Protein AF-A0A1S3DP26-F1 (afdb_monomer_lite)

pLDDT: mean 87.57, std 12.31, range [49.69, 97.06]

Foldseek 3Di:
DVVVVVVLVVVLVVLQVVLVVCVVVVNLVVSLVSLVVNLVVCCVPPNPPDVSNLVSLQSNLVSCVVVVVNVSSVVSNVD

Sequence (79 aa):
LLVLSTSVAEWSVLTLNLALYCFANSQVSTALKLLYRARYLATLICGENHPEIALLDSNISLILHAVGEYELSLRFLEK

Organism: Diaphorina citri (NCBI:txid121845)

Secondary structure (DSSP, 8-state):
-HHHHHHHHHHHHHHHHHHHHHHHTT-HHHHHHHHHHHHHHHHHHH-TT-HHHHHHHHHHHHHHHHTT-HHHHHHHH--

Structure (mmCIF, N/CA/C/O backbone):
data_AF-A0A1S3DP26-F1
#
_entry.id   AF-A0A1S3DP26-F1
#
loop_
_atom_site.group_PDB
_atom_site.id
_atom_site.type_symbol
_atom_site.label_atom_id
_atom_site.label_alt_id
_atom_site.label_comp_id
_atom_site.label_asym_id
_atom_site.label_entity_id
_atom_site.label_seq_id
_atom_site.pdbx_PDB_ins_code
_atom_site.Cartn_x
_atom_site.Cartn_y
_atom_site.Cartn_z
_atom_site.occupancy
_atom_site.B_iso_or_equiv
_atom_site.auth_seq_id
_atom_site.auth_comp_id
_atom_site.auth_asym_id
_atom_site.auth_atom_id
_atom_site.pdbx_PDB_model_num
ATOM 1 N N . LEU A 1 1 ? 19.050 -8.744 -17.875 1.00 51.81 1 LEU A N 1
ATOM 2 C CA . LEU A 1 1 ? 17.719 -8.092 -17.905 1.00 51.81 1 LEU A CA 1
ATOM 3 C C . LEU A 1 1 ? 16.611 -9.048 -17.451 1.00 51.81 1 LEU A C 1
ATOM 5 O O . LEU A 1 1 ? 15.998 -8.743 -16.444 1.00 51.81 1 LEU A O 1
ATOM 9 N N . LEU A 1 2 ? 16.437 -10.235 -18.051 1.00 49.69 2 LEU A N 1
ATOM 10 C CA . LEU A 1 2 ? 15.425 -11.223 -17.605 1.00 49.69 2 LEU A CA 1
ATOM 11 C C . LEU A 1 2 ? 15.621 -11.774 -16.175 1.00 49.69 2 LEU A C 1
ATOM 13 O O . LEU A 1 2 ? 14.649 -11.995 -15.468 1.00 49.69 2 LEU A O 1
ATOM 17 N N . VAL A 1 3 ? 16.867 -11.939 -15.715 1.00 50.22 3 VAL A N 1
ATOM 18 C CA . VAL A 1 3 ? 17.157 -12.412 -14.341 1.00 50.22 3 VAL A CA 1
ATOM 19 C C . VAL A 1 3 ? 16.737 -11.389 -13.275 1.00 50.22 3 VAL A C 1
ATOM 21 O O . VAL A 1 3 ? 16.319 -11.760 -12.183 1.00 50.22 3 VAL A O 1
ATOM 24 N N . LEU A 1 4 ? 16.808 -10.092 -13.601 1.00 54.53 4 LEU A N 1
ATOM 25 C CA . LEU A 1 4 ? 16.351 -9.038 -12.697 1.00 54.53 4 LEU A CA 1
ATOM 26 C C . LEU A 1 4 ? 14.820 -9.006 -12.646 1.00 54.53 4 LEU A C 1
ATOM 28 O O . LEU A 1 4 ? 14.274 -8.954 -11.553 1.00 54.53 4 LEU A O 1
ATOM 32 N N . SER A 1 5 ? 14.121 -9.145 -13.779 1.00 54.19 5 SER A N 1
ATOM 33 C CA . SER A 1 5 ? 12.650 -9.157 -13.782 1.00 54.19 5 SER A CA 1
ATOM 34 C C . SER A 1 5 ? 12.051 -10.351 -13.031 1.00 54.19 5 SER A C 1
ATOM 36 O O . SER A 1 5 ? 11.052 -10.182 -12.340 1.00 54.19 5 SER A O 1
ATOM 38 N N . THR A 1 6 ? 12.662 -11.541 -13.105 1.00 58.38 6 THR A N 1
ATOM 39 C CA . THR A 1 6 ? 12.196 -12.707 -12.328 1.00 58.38 6 THR A CA 1
ATOM 40 C C . THR A 1 6 ? 12.456 -12.532 -10.834 1.00 58.38 6 THR A C 1
ATOM 42 O O . THR A 1 6 ? 11.581 -12.830 -10.029 1.00 58.38 6 THR A O 1
ATOM 45 N N . SER A 1 7 ? 13.613 -11.972 -10.461 1.00 64.81 7 SER A N 1
ATOM 46 C CA . SER A 1 7 ? 13.926 -11.691 -9.054 1.00 64.81 7 SER A CA 1
ATOM 47 C C . SER A 1 7 ? 13.017 -10.621 -8.444 1.00 64.81 7 SER A C 1
ATOM 49 O O . SER A 1 7 ? 12.658 -10.708 -7.275 1.00 64.81 7 SER A O 1
ATOM 51 N N . VAL A 1 8 ? 12.616 -9.626 -9.239 1.00 65.75 8 VAL A N 1
ATOM 52 C CA . VAL A 1 8 ? 11.740 -8.534 -8.799 1.00 65.75 8 VAL A CA 1
ATOM 53 C C . VAL A 1 8 ? 10.313 -9.046 -8.584 1.00 65.75 8 VAL A C 1
ATOM 55 O O . VAL A 1 8 ? 9.751 -8.794 -7.522 1.00 65.75 8 VAL A O 1
ATOM 58 N N . ALA A 1 9 ? 9.790 -9.871 -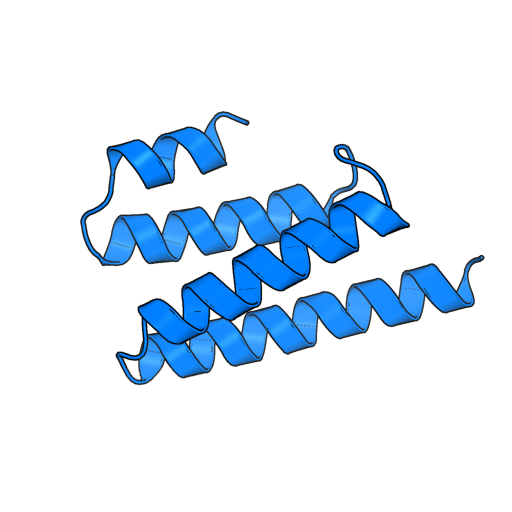9.499 1.00 65.31 9 ALA A N 1
ATOM 59 C CA . ALA A 1 9 ? 8.474 -10.495 -9.346 1.00 65.31 9 ALA A CA 1
ATOM 60 C C . ALA A 1 9 ? 8.388 -11.435 -8.126 1.00 65.31 9 ALA A C 1
ATOM 62 O O . ALA A 1 9 ? 7.398 -11.433 -7.398 1.00 65.31 9 ALA A O 1
ATOM 63 N N . GLU A 1 10 ? 9.428 -12.229 -7.857 1.00 72.56 10 GLU A N 1
ATOM 64 C CA . GLU A 1 10 ? 9.481 -13.050 -6.637 1.00 72.56 10 GLU A CA 1
ATOM 65 C C . GLU A 1 10 ? 9.559 -12.183 -5.372 1.00 72.56 10 GLU A C 1
ATOM 67 O O . GLU A 1 10 ? 8.926 -12.474 -4.352 1.00 72.56 10 GLU A O 1
ATOM 72 N N . TRP A 1 11 ? 10.305 -11.081 -5.443 1.00 77.06 11 TRP A N 1
ATOM 73 C CA . TRP A 1 11 ? 10.483 -10.155 -4.334 1.00 77.06 11 TRP A CA 1
ATOM 74 C C . TRP A 1 11 ? 9.204 -9.381 -3.979 1.00 77.06 11 TRP A C 1
ATOM 76 O O . TRP A 1 11 ? 8.911 -9.199 -2.790 1.00 77.06 11 TRP A O 1
ATOM 86 N N . SER A 1 12 ? 8.408 -8.952 -4.963 1.00 74.81 12 SER A N 1
ATOM 87 C CA . SER A 1 12 ? 7.123 -8.291 -4.698 1.00 74.81 12 SER A CA 1
ATOM 88 C C . SER A 1 12 ? 6.103 -9.231 -4.081 1.00 74.81 12 SER A C 1
ATOM 90 O O . SER A 1 12 ? 5.441 -8.838 -3.122 1.00 74.81 12 SER A O 1
ATOM 92 N N . VAL A 1 13 ? 6.029 -10.483 -4.542 1.00 79.00 13 VAL A N 1
ATOM 93 C CA . VAL A 1 13 ? 5.153 -11.502 -3.944 1.00 79.00 13 VAL A CA 1
ATOM 94 C C . VAL A 1 13 ? 5.557 -11.780 -2.495 1.00 79.00 13 VAL A C 1
ATOM 96 O O . VAL A 1 13 ? 4.699 -11.830 -1.613 1.00 79.00 13 VAL A O 1
ATOM 99 N N . LEU A 1 14 ? 6.858 -11.897 -2.207 1.00 85.25 14 LEU A N 1
ATOM 100 C CA . LEU A 1 14 ? 7.342 -12.078 -0.836 1.00 85.25 14 LEU A CA 1
ATOM 101 C C . LEU A 1 14 ? 6.993 -10.877 0.056 1.00 85.25 14 LEU A C 1
ATOM 103 O O . LEU A 1 14 ? 6.504 -11.054 1.174 1.00 85.25 14 LEU A O 1
ATOM 107 N N . THR A 1 15 ? 7.223 -9.657 -0.437 1.00 87.69 15 THR A N 1
ATOM 108 C CA . THR A 1 15 ? 6.947 -8.430 0.324 1.00 87.69 15 THR A CA 1
ATOM 109 C C . THR A 1 15 ? 5.451 -8.242 0.557 1.00 87.69 15 THR A C 1
ATOM 111 O O . THR A 1 15 ? 5.049 -7.827 1.644 1.00 87.69 15 THR A O 1
ATOM 114 N N . LEU A 1 16 ? 4.625 -8.614 -0.423 1.00 89.12 16 LEU A N 1
ATOM 115 C CA . LEU A 1 16 ? 3.175 -8.629 -0.303 1.00 89.12 16 LEU A CA 1
ATOM 116 C C . LEU A 1 16 ? 2.716 -9.602 0.788 1.00 89.12 16 LEU A C 1
ATOM 118 O O . LEU A 1 16 ? 1.978 -9.210 1.692 1.00 89.12 16 LEU A O 1
ATOM 122 N N . ASN A 1 17 ? 3.196 -10.846 0.750 1.00 90.94 17 ASN A N 1
ATOM 123 C CA . ASN A 1 17 ? 2.847 -11.854 1.751 1.00 90.94 17 ASN A CA 1
ATOM 124 C C . ASN A 1 17 ? 3.262 -11.418 3.163 1.00 90.94 17 ASN A C 1
ATOM 126 O O . ASN A 1 17 ? 2.488 -11.560 4.110 1.00 90.94 17 ASN A O 1
ATOM 130 N N . LEU A 1 18 ? 4.453 -10.829 3.308 1.00 93.19 18 LEU A N 1
ATOM 131 C CA . LEU A 1 18 ? 4.919 -10.299 4.587 1.00 93.19 18 LEU A CA 1
ATOM 132 C C . LEU A 1 18 ? 4.061 -9.119 5.069 1.00 93.19 18 LEU A C 1
ATOM 134 O O . LEU A 1 18 ? 3.720 -9.057 6.249 1.00 93.19 18 LEU A O 1
ATOM 138 N N .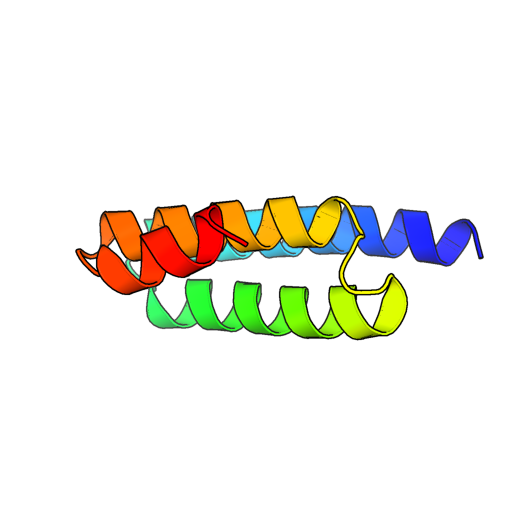 ALA A 1 19 ? 3.679 -8.201 4.177 1.00 93.75 19 ALA A N 1
ATOM 139 C CA . ALA A 1 19 ? 2.820 -7.074 4.524 1.00 93.75 19 ALA A CA 1
ATOM 140 C C . ALA A 1 19 ? 1.426 -7.535 4.978 1.00 93.75 19 ALA A C 1
ATOM 142 O O . ALA A 1 19 ? 0.938 -7.065 6.005 1.00 93.75 19 ALA A O 1
ATOM 143 N N . LEU A 1 20 ? 0.815 -8.494 4.275 1.00 91.12 20 LEU A N 1
ATOM 144 C CA . LEU A 1 20 ? -0.470 -9.083 4.667 1.00 91.12 20 LEU A CA 1
ATOM 145 C C . LEU A 1 20 ? -0.369 -9.829 6.001 1.00 91.12 20 LEU A C 1
ATOM 147 O O . LEU A 1 20 ? -1.263 -9.718 6.836 1.00 91.12 20 LEU A O 1
ATOM 151 N N . TYR A 1 21 ? 0.743 -10.524 6.249 1.00 94.69 21 TYR A N 1
ATOM 152 C CA . TYR A 1 21 ? 1.008 -11.151 7.542 1.00 94.69 21 TYR A CA 1
ATOM 153 C C . TYR A 1 21 ? 1.140 -10.117 8.672 1.00 94.69 21 TYR A C 1
ATOM 155 O O . TYR A 1 21 ? 0.562 -10.289 9.747 1.00 94.69 21 TYR A O 1
ATOM 163 N N . CYS A 1 22 ? 1.856 -9.011 8.447 1.00 93.81 22 CYS A N 1
ATOM 164 C CA . CYS A 1 22 ? 1.915 -7.896 9.397 1.00 93.81 22 CYS A CA 1
ATOM 165 C C . CYS A 1 22 ? 0.523 -7.304 9.649 1.00 93.81 22 CYS A C 1
ATOM 167 O O . CYS A 1 22 ? 0.169 -7.045 10.799 1.00 93.81 22 CYS A O 1
ATOM 169 N N . PHE A 1 23 ? -0.276 -7.129 8.597 1.00 94.06 23 PHE A N 1
ATOM 170 C CA . PHE A 1 23 ? -1.639 -6.616 8.695 1.00 94.06 23 PHE A CA 1
ATOM 171 C C . PHE A 1 23 ? -2.550 -7.546 9.509 1.00 94.06 23 PHE A C 1
ATOM 173 O O . PHE A 1 23 ? -3.236 -7.079 10.414 1.00 94.06 23 PHE A O 1
ATOM 180 N N . ALA A 1 24 ? -2.481 -8.860 9.273 1.00 94.56 24 ALA A N 1
ATOM 181 C CA . ALA A 1 24 ? -3.210 -9.863 10.052 1.00 94.56 24 ALA A CA 1
ATOM 182 C C . ALA A 1 24 ? -2.830 -9.852 11.545 1.00 94.56 24 ALA A C 1
ATOM 184 O O . ALA A 1 24 ? -3.649 -10.181 12.397 1.00 94.56 24 ALA A O 1
ATOM 185 N N . ASN A 1 25 ? -1.607 -9.423 11.871 1.00 95.94 25 ASN A N 1
ATOM 186 C CA . ASN A 1 25 ? -1.134 -9.217 13.242 1.00 95.94 25 ASN A CA 1
ATOM 187 C C . ASN A 1 25 ? -1.409 -7.798 13.783 1.00 95.94 25 ASN A C 1
ATOM 189 O O . ASN A 1 25 ? -0.751 -7.360 14.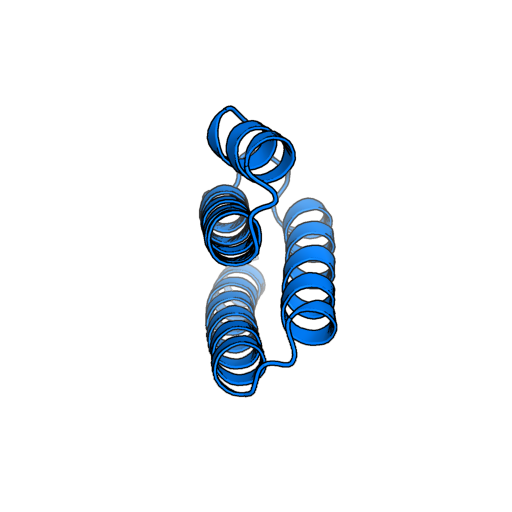728 1.00 95.94 25 ASN A O 1
ATOM 193 N N . SER A 1 26 ? -2.334 -7.049 13.175 1.00 94.50 26 SER A N 1
ATOM 194 C CA . SER A 1 26 ? -2.687 -5.665 13.534 1.00 94.50 26 SER A CA 1
ATOM 195 C C . SER A 1 26 ? -1.537 -4.653 13.413 1.00 94.50 26 SER A C 1
ATOM 197 O O . SER A 1 26 ? -1.637 -3.524 13.893 1.00 94.50 26 SER A O 1
ATOM 199 N N . GLN A 1 27 ? -0.442 -5.004 12.732 1.00 96.31 27 GLN A N 1
ATOM 200 C CA . GLN A 1 27 ? 0.705 -4.121 12.494 1.00 96.31 27 GLN A CA 1
ATOM 201 C C . GLN A 1 27 ? 0.533 -3.335 11.187 1.00 96.31 27 GLN A C 1
ATOM 203 O O . GLN A 1 27 ? 1.369 -3.401 10.281 1.00 96.31 27 GLN A O 1
ATOM 208 N N . VAL A 1 28 ? -0.555 -2.568 11.091 1.00 95.25 28 VAL A N 1
ATOM 209 C CA . VAL A 1 28 ? -0.944 -1.807 9.887 1.00 95.25 28 VAL A CA 1
ATOM 210 C C . VAL A 1 28 ? 0.184 -0.891 9.405 1.00 95.25 28 VAL A C 1
ATOM 212 O O . VAL A 1 28 ? 0.556 -0.911 8.233 1.00 95.25 28 VAL A O 1
ATOM 215 N N . SER A 1 29 ? 0.791 -0.126 10.316 1.00 95.25 29 SER A N 1
ATOM 216 C CA . SER A 1 29 ? 1.872 0.808 9.982 1.00 95.25 29 SER A CA 1
ATOM 217 C C . SER A 1 29 ? 3.093 0.107 9.382 1.00 95.25 29 SER A C 1
ATOM 219 O O . SER A 1 29 ? 3.762 0.665 8.513 1.00 95.25 29 SER A O 1
ATOM 221 N N . THR A 1 30 ? 3.397 -1.112 9.833 1.00 94.56 30 THR A N 1
ATOM 222 C CA . THR A 1 30 ? 4.498 -1.920 9.291 1.00 94.56 30 THR A CA 1
ATOM 223 C C . THR A 1 30 ? 4.144 -2.448 7.906 1.00 94.56 30 THR A C 1
ATOM 225 O O . THR A 1 30 ? 4.955 -2.327 6.989 1.00 94.56 30 THR A O 1
ATOM 228 N N . ALA A 1 31 ? 2.921 -2.959 7.734 1.00 95.56 31 ALA A N 1
ATOM 229 C CA . ALA A 1 31 ? 2.426 -3.447 6.451 1.00 95.56 31 ALA A CA 1
ATOM 230 C C . ALA A 1 31 ? 2.487 -2.357 5.367 1.00 95.56 31 ALA A C 1
ATOM 232 O O . ALA A 1 31 ? 3.079 -2.564 4.307 1.00 95.56 31 ALA A O 1
ATOM 233 N N . LEU A 1 32 ? 1.979 -1.158 5.670 1.00 95.75 32 LEU A N 1
ATOM 234 C CA . LEU A 1 32 ? 2.022 -0.022 4.747 1.00 95.75 32 LEU A CA 1
ATOM 235 C C . LEU A 1 32 ? 3.459 0.421 4.438 1.00 95.75 32 LEU A C 1
ATOM 237 O O . LEU A 1 32 ? 3.783 0.662 3.278 1.00 95.75 32 LEU A O 1
ATOM 241 N N . LYS A 1 33 ? 4.359 0.480 5.432 1.00 95.62 33 LYS A N 1
ATOM 242 C CA . LYS A 1 33 ? 5.779 0.819 5.199 1.00 95.62 33 LYS A CA 1
ATOM 243 C C . LYS A 1 33 ? 6.461 -0.152 4.235 1.00 95.62 33 LYS A C 1
ATOM 245 O O . LYS A 1 33 ? 7.239 0.290 3.390 1.00 95.62 33 LYS A O 1
ATOM 250 N N . LEU A 1 34 ? 6.185 -1.451 4.364 1.00 94.69 34 LEU A N 1
ATOM 251 C CA . LEU A 1 34 ? 6.730 -2.472 3.469 1.00 94.69 34 LEU A CA 1
ATOM 252 C C . LEU A 1 34 ? 6.221 -2.276 2.038 1.00 94.69 34 LEU A C 1
ATOM 254 O O . LEU A 1 34 ? 7.032 -2.206 1.114 1.00 94.69 34 LEU A O 1
ATOM 258 N N . LEU A 1 35 ? 4.907 -2.102 1.862 1.00 94.56 35 LEU A N 1
ATOM 259 C CA . LEU A 1 35 ? 4.303 -1.905 0.542 1.00 94.56 35 LEU A CA 1
ATOM 260 C C . LEU A 1 35 ? 4.759 -0.603 -0.126 1.00 94.56 35 LEU A C 1
ATOM 262 O O . LEU A 1 35 ? 5.128 -0.624 -1.298 1.00 94.56 35 LEU A O 1
ATOM 266 N N . TYR A 1 36 ? 4.831 0.515 0.604 1.00 95.19 36 TYR A N 1
ATOM 267 C CA . TYR A 1 36 ? 5.331 1.779 0.051 1.00 95.19 36 TYR A CA 1
ATOM 268 C C . TYR A 1 36 ? 6.791 1.685 -0.394 1.00 95.19 36 TYR A C 1
ATOM 270 O O . TYR A 1 36 ? 7.159 2.211 -1.447 1.00 95.19 36 TYR A O 1
ATOM 278 N N . ARG A 1 37 ? 7.629 0.991 0.384 1.00 92.81 37 ARG A N 1
ATOM 279 C CA . ARG A 1 37 ? 9.032 0.771 0.019 1.00 92.81 37 ARG A CA 1
ATOM 280 C C . ARG A 1 37 ? 9.154 -0.129 -1.211 1.00 92.81 37 ARG A C 1
ATOM 282 O O . ARG A 1 37 ? 9.978 0.157 -2.077 1.00 92.81 37 ARG A O 1
ATOM 289 N N . ALA A 1 38 ? 8.328 -1.171 -1.308 1.00 91.25 38 ALA A N 1
ATOM 290 C CA . ALA A 1 38 ? 8.270 -2.026 -2.489 1.00 91.25 38 ALA A CA 1
ATOM 291 C C .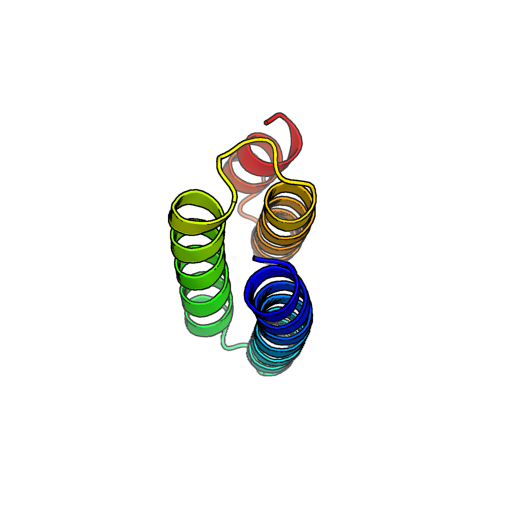 ALA A 1 38 ? 7.830 -1.264 -3.732 1.00 91.25 38 ALA A C 1
ATOM 293 O O . ALA A 1 38 ? 8.489 -1.361 -4.763 1.00 91.25 38 ALA A O 1
ATOM 294 N N . ARG A 1 39 ? 6.794 -0.432 -3.607 1.00 91.88 39 ARG A N 1
ATOM 295 C CA . ARG A 1 39 ? 6.298 0.416 -4.692 1.00 91.88 39 ARG A CA 1
ATOM 296 C C . ARG A 1 39 ? 7.393 1.335 -5.217 1.00 91.88 39 ARG A C 1
ATOM 298 O O . ARG A 1 39 ? 7.619 1.377 -6.417 1.00 91.88 39 ARG A O 1
ATOM 305 N N . TYR A 1 40 ? 8.119 2.009 -4.325 1.00 92.00 40 TYR A N 1
ATOM 306 C CA . TYR A 1 40 ? 9.228 2.889 -4.701 1.00 92.00 40 TYR A CA 1
ATOM 307 C C . TYR A 1 40 ? 10.328 2.159 -5.488 1.00 92.00 40 TYR A C 1
ATOM 309 O O . TYR A 1 40 ? 10.778 2.647 -6.525 1.00 92.00 40 TYR A O 1
ATOM 317 N N . LEU A 1 41 ? 10.742 0.975 -5.026 1.00 88.50 41 LEU A N 1
ATOM 318 C CA . LEU A 1 41 ? 11.759 0.175 -5.714 1.00 88.50 41 LEU A CA 1
ATOM 319 C C . LEU A 1 41 ? 11.254 -0.359 -7.061 1.00 88.50 41 LEU A C 1
ATOM 321 O O . LEU A 1 41 ? 11.982 -0.282 -8.048 1.00 88.50 41 LEU A O 1
ATOM 325 N N . ALA A 1 42 ? 10.006 -0.829 -7.125 1.00 87.94 42 ALA A N 1
ATOM 326 C CA . ALA A 1 42 ? 9.383 -1.276 -8.368 1.00 87.94 42 ALA A CA 1
ATOM 327 C C . ALA A 1 42 ? 9.301 -0.135 -9.395 1.00 87.94 42 ALA A C 1
ATOM 329 O O . ALA A 1 42 ? 9.640 -0.333 -10.559 1.00 87.94 42 ALA A O 1
ATOM 330 N N . THR A 1 43 ? 8.955 1.084 -8.967 1.00 90.81 43 THR A N 1
ATOM 331 C CA . THR A 1 43 ? 8.976 2.271 -9.835 1.00 90.81 43 THR A CA 1
ATOM 332 C C . THR A 1 43 ? 10.378 2.592 -10.348 1.00 90.81 43 THR A C 1
ATOM 334 O O . THR A 1 43 ? 10.529 2.895 -11.528 1.00 90.81 43 THR A O 1
ATOM 337 N N . LEU A 1 44 ? 11.409 2.496 -9.503 1.00 88.69 44 LEU A N 1
ATOM 338 C CA . LEU A 1 44 ? 12.795 2.750 -9.914 1.00 88.69 44 LEU A CA 1
ATOM 339 C C . LEU A 1 44 ? 13.320 1.732 -10.934 1.00 88.69 44 LEU A C 1
ATOM 341 O O . LEU A 1 44 ? 14.103 2.100 -11.806 1.00 88.69 44 LEU A O 1
ATOM 345 N N . ILE A 1 45 ? 12.933 0.462 -10.804 1.00 86.31 45 ILE A N 1
ATOM 346 C CA . ILE A 1 45 ? 13.473 -0.628 -11.628 1.00 86.31 45 ILE A CA 1
ATOM 347 C C . ILE A 1 45 ? 12.659 -0.812 -12.912 1.00 86.31 45 ILE A C 1
ATOM 349 O O . ILE A 1 45 ? 13.235 -0.956 -13.990 1.00 86.31 45 ILE A O 1
ATOM 353 N N . CYS A 1 46 ? 11.330 -0.822 -12.797 1.00 85.00 46 CYS A N 1
ATOM 354 C CA . CYS A 1 46 ? 10.418 -1.214 -13.870 1.00 85.00 46 CYS A CA 1
ATOM 355 C C . CYS A 1 46 ? 9.669 -0.028 -14.507 1.00 85.00 46 CYS A C 1
ATOM 357 O O . CYS A 1 46 ? 9.119 -0.174 -15.598 1.00 85.00 46 CYS A O 1
ATOM 359 N N . GLY A 1 47 ? 9.658 1.142 -13.856 1.00 87.06 47 GLY A N 1
ATOM 360 C CA . GLY A 1 47 ? 8.875 2.314 -14.266 1.00 87.06 47 GLY A CA 1
ATOM 361 C C . GLY A 1 47 ? 7.413 2.264 -13.806 1.00 87.06 47 GLY A C 1
ATOM 362 O O . GLY A 1 47 ? 6.908 1.206 -13.446 1.00 87.06 47 GLY A O 1
ATOM 363 N N . GLU A 1 48 ? 6.722 3.413 -13.818 1.00 88.44 48 GLU A N 1
ATOM 364 C CA . GLU A 1 48 ? 5.366 3.580 -13.248 1.00 88.44 48 GLU A CA 1
ATOM 365 C C . GLU A 1 48 ? 4.270 2.720 -13.899 1.00 88.44 48 GLU A C 1
ATOM 367 O O . GLU A 1 48 ? 3.313 2.351 -13.228 1.00 88.44 48 GLU A O 1
ATOM 372 N N . ASN A 1 49 ? 4.432 2.340 -15.168 1.00 87.56 49 ASN A N 1
ATOM 373 C CA . ASN A 1 49 ? 3.421 1.587 -15.923 1.00 87.56 49 ASN A CA 1
ATOM 374 C C . ASN A 1 49 ? 3.579 0.059 -15.810 1.00 87.56 49 ASN A C 1
ATOM 376 O O . ASN A 1 49 ? 2.975 -0.689 -16.581 1.00 87.56 49 ASN A O 1
ATOM 380 N N . HIS A 1 50 ? 4.424 -0.427 -14.899 1.00 84.50 50 HIS A N 1
ATOM 381 C CA . HIS A 1 50 ? 4.633 -1.859 -14.715 1.00 84.50 50 HIS A CA 1
ATOM 382 C C . HIS A 1 50 ? 3.452 -2.493 -13.950 1.00 84.50 50 HIS A C 1
ATOM 384 O O . HIS A 1 50 ? 3.028 -1.937 -12.934 1.00 84.50 50 HIS A O 1
ATOM 390 N N . PRO A 1 51 ? 2.944 -3.680 -14.351 1.00 87.06 51 PRO A N 1
ATOM 391 C CA . PRO A 1 51 ? 1.783 -4.323 -13.711 1.00 87.06 51 PRO A CA 1
ATOM 392 C C . PRO A 1 51 ? 1.958 -4.578 -12.205 1.00 87.06 51 PRO A C 1
ATOM 394 O O . PRO A 1 51 ? 0.994 -4.640 -11.448 1.00 87.06 51 PRO A O 1
ATOM 397 N N . GLU A 1 52 ? 3.198 -4.696 -11.750 1.00 86.75 52 GLU A N 1
ATOM 398 C CA . GLU A 1 52 ? 3.537 -4.876 -10.339 1.00 86.75 52 GLU A CA 1
ATOM 399 C C . GLU A 1 52 ? 3.212 -3.652 -9.477 1.00 86.75 52 GLU A C 1
ATOM 401 O O . GLU A 1 52 ? 2.872 -3.798 -8.306 1.00 86.75 52 GLU A O 1
ATOM 406 N N . ILE A 1 53 ? 3.258 -2.447 -10.050 1.00 90.44 53 ILE A N 1
ATOM 407 C CA . ILE A 1 53 ? 2.862 -1.228 -9.339 1.00 90.44 53 ILE A CA 1
ATOM 408 C C . ILE A 1 53 ? 1.357 -1.234 -9.104 1.00 90.44 53 ILE A C 1
ATOM 410 O O . ILE A 1 53 ? 0.938 -0.963 -7.985 1.00 90.44 53 ILE A O 1
ATOM 414 N N . ALA A 1 54 ? 0.561 -1.649 -10.094 1.00 91.06 54 ALA A N 1
ATOM 415 C CA . ALA A 1 54 ? -0.882 -1.815 -9.926 1.00 91.06 54 ALA A CA 1
ATOM 416 C C . ALA A 1 54 ? -1.218 -2.860 -8.845 1.00 91.06 54 ALA A C 1
ATOM 418 O O . ALA A 1 54 ? -2.136 -2.664 -8.046 1.00 91.06 54 ALA A O 1
ATOM 419 N N . LEU A 1 55 ? -0.443 -3.950 -8.769 1.00 91.06 55 LEU A N 1
ATOM 420 C CA . LEU A 1 55 ? -0.592 -4.949 -7.708 1.00 91.06 55 LEU A CA 1
ATOM 421 C C . LEU A 1 55 ? -0.283 -4.356 -6.324 1.00 91.06 55 LEU A C 1
ATOM 423 O O . LEU A 1 55 ? -1.033 -4.581 -5.374 1.00 91.06 55 LEU A O 1
ATOM 427 N N . LEU A 1 56 ? 0.804 -3.596 -6.192 1.00 92.75 56 LEU A N 1
ATOM 428 C CA . LEU A 1 56 ? 1.173 -2.947 -4.931 1.00 92.75 56 LEU A CA 1
ATOM 429 C C . LEU A 1 56 ? 0.143 -1.883 -4.522 1.00 92.75 56 LEU A C 1
ATOM 431 O O . LEU A 1 56 ? -0.261 -1.857 -3.360 1.00 92.75 56 LEU A O 1
ATOM 435 N N . ASP A 1 57 ? -0.342 -1.082 -5.470 1.00 94.81 57 ASP A N 1
ATOM 436 C CA . ASP A 1 57 ? -1.332 -0.021 -5.248 1.00 94.81 57 ASP A CA 1
ATOM 437 C C . ASP A 1 57 ? -2.690 -0.590 -4.828 1.00 94.81 57 ASP A C 1
ATOM 439 O O . ASP A 1 57 ? -3.288 -0.112 -3.861 1.00 94.81 57 ASP A O 1
ATOM 443 N N . SER A 1 58 ? -3.106 -1.704 -5.435 1.00 94.50 58 SER A N 1
ATOM 444 C CA . SER A 1 58 ? -4.303 -2.442 -5.015 1.00 94.50 58 SER A CA 1
ATOM 445 C C . SER A 1 58 ? -4.199 -2.924 -3.564 1.00 94.50 58 SER A C 1
ATOM 447 O O . SER A 1 58 ? -5.143 -2.788 -2.788 1.00 94.50 58 SER A O 1
ATOM 449 N N . ASN A 1 59 ? -3.041 -3.448 -3.153 1.00 94.69 59 ASN A N 1
ATOM 450 C CA . ASN A 1 59 ? -2.847 -3.939 -1.786 1.00 94.69 59 ASN A CA 1
ATOM 451 C C . ASN A 1 59 ? -2.741 -2.812 -0.753 1.00 94.69 59 ASN A C 1
ATOM 453 O O . ASN A 1 59 ? -3.286 -2.936 0.345 1.00 94.69 59 ASN A O 1
ATOM 457 N N . ILE A 1 60 ? -2.091 -1.697 -1.103 1.00 96.00 60 ILE A N 1
ATOM 458 C CA . ILE A 1 60 ? -2.084 -0.486 -0.271 1.00 96.00 60 ILE A CA 1
ATOM 459 C C . ILE A 1 60 ? -3.521 -0.002 -0.070 1.00 96.00 60 ILE A C 1
ATOM 461 O O . ILE A 1 60 ? -3.929 0.248 1.065 1.00 96.00 60 ILE A O 1
ATOM 465 N N . SER A 1 61 ? -4.302 0.062 -1.150 1.00 96.62 61 SER A N 1
ATOM 466 C CA . SER A 1 61 ? -5.701 0.466 -1.093 1.00 96.62 61 SER A CA 1
ATOM 467 C C . SER A 1 61 ? -6.541 -0.445 -0.200 1.00 96.62 61 SER A C 1
ATOM 469 O O . SER A 1 61 ? -7.273 0.060 0.646 1.00 96.62 61 SER A O 1
ATOM 471 N N . LEU A 1 62 ? -6.400 -1.769 -0.319 1.00 95.81 62 LEU A N 1
ATOM 472 C CA . LEU A 1 62 ? -7.137 -2.725 0.514 1.00 95.81 62 LEU A CA 1
ATOM 473 C C . LEU A 1 62 ? -6.842 -2.544 2.007 1.00 95.81 62 LEU A C 1
ATOM 475 O O . LEU A 1 62 ? -7.765 -2.565 2.821 1.00 95.81 62 LEU A O 1
ATOM 479 N N . ILE A 1 63 ? -5.575 -2.328 2.372 1.00 95.75 63 ILE A N 1
ATOM 480 C CA . ILE A 1 63 ? -5.199 -2.081 3.769 1.00 95.75 63 ILE A CA 1
ATOM 481 C C . ILE A 1 63 ? -5.777 -0.751 4.257 1.00 95.75 63 ILE A C 1
ATOM 483 O O . ILE A 1 63 ? -6.335 -0.708 5.351 1.00 95.75 63 ILE A O 1
ATOM 487 N N . LEU A 1 64 ? -5.683 0.316 3.455 1.00 97.06 64 LEU A N 1
ATOM 488 C CA . LEU A 1 64 ? -6.252 1.628 3.785 1.00 97.06 64 LEU A CA 1
ATOM 489 C C . LEU A 1 64 ? -7.775 1.558 3.955 1.00 97.06 64 LEU A C 1
ATOM 491 O O . LEU A 1 64 ? -8.309 2.074 4.934 1.00 97.06 64 LEU A O 1
ATOM 495 N N . HIS A 1 65 ? -8.463 0.850 3.059 1.00 96.56 65 HIS A N 1
ATOM 496 C CA . HIS A 1 65 ? -9.899 0.609 3.150 1.00 96.56 65 HIS A CA 1
ATOM 497 C C . HIS A 1 65 ? -10.258 -0.114 4.451 1.00 96.56 65 HIS A C 1
ATOM 499 O O . HIS A 1 65 ? -11.175 0.295 5.159 1.00 96.56 65 HIS A O 1
ATOM 505 N N . ALA A 1 66 ? -9.500 -1.154 4.804 1.00 95.44 66 ALA A N 1
ATOM 506 C CA . ALA A 1 66 ? -9.748 -1.943 6.004 1.00 95.44 66 ALA A CA 1
ATOM 507 C C . ALA A 1 66 ? -9.536 -1.161 7.315 1.00 95.44 66 ALA A C 1
ATOM 509 O O . ALA A 1 66 ? -10.094 -1.546 8.341 1.00 95.44 66 ALA A O 1
ATOM 510 N N . VAL A 1 67 ? -8.767 -0.066 7.295 1.00 96.44 67 VAL A N 1
ATOM 511 C CA . VAL A 1 67 ? -8.572 0.817 8.461 1.00 96.44 67 VAL A CA 1
ATOM 512 C C . VAL A 1 67 ? -9.418 2.091 8.429 1.00 96.44 67 VAL A C 1
ATOM 514 O O . VAL A 1 67 ? -9.283 2.929 9.315 1.00 96.44 67 VAL A O 1
ATOM 517 N N . GLY A 1 68 ? -10.318 2.226 7.450 1.00 96.31 68 GLY A N 1
ATOM 518 C CA . GLY A 1 68 ? -11.243 3.357 7.340 1.00 96.31 68 GLY A CA 1
ATOM 519 C C . GLY A 1 68 ? -10.700 4.576 6.589 1.00 96.31 68 GLY A C 1
ATOM 520 O O . GLY A 1 68 ? -11.385 5.593 6.503 1.00 96.31 68 GLY A O 1
ATOM 521 N N . GLU A 1 69 ? -9.508 4.482 5.998 1.00 96.81 69 GLU A N 1
ATOM 522 C CA . GLU A 1 69 ? -8.870 5.549 5.215 1.00 96.81 69 GLU A CA 1
ATOM 523 C C . GLU A 1 69 ? -9.360 5.532 3.755 1.00 96.81 69 GLU A C 1
ATOM 525 O O . GLU A 1 69 ? -8.598 5.336 2.803 1.00 96.81 69 GLU A O 1
ATOM 530 N N . TYR A 1 70 ? -10.671 5.698 3.568 1.00 95.44 70 TYR A N 1
ATOM 531 C CA . TYR A 1 70 ? -11.344 5.473 2.283 1.00 95.44 70 TYR A CA 1
ATOM 532 C C . TYR A 1 70 ? -10.910 6.434 1.172 1.00 95.44 70 TYR A C 1
ATOM 534 O O . TYR A 1 70 ? -10.747 6.014 0.029 1.00 95.44 70 TYR A O 1
ATOM 542 N N . GLU A 1 71 ? -10.692 7.713 1.489 1.00 96.00 71 GLU A N 1
ATOM 543 C CA . GLU A 1 71 ? -10.282 8.703 0.485 1.00 96.00 71 GLU A CA 1
ATOM 544 C C . GLU A 1 71 ? -8.882 8.389 -0.058 1.00 96.00 71 GLU A C 1
ATOM 546 O O . GLU A 1 71 ? -8.648 8.429 -1.265 1.00 96.00 71 GLU A O 1
ATOM 551 N N . LEU A 1 72 ? -7.952 8.010 0.823 1.00 94.69 72 LEU A N 1
ATOM 552 C CA . LEU A 1 72 ? -6.615 7.587 0.414 1.00 94.69 72 LEU A CA 1
ATOM 553 C C . LEU A 1 72 ? -6.661 6.262 -0.354 1.00 94.69 72 LEU A C 1
ATOM 555 O O . LEU A 1 72 ? -5.975 6.128 -1.362 1.00 94.69 72 LEU A O 1
ATOM 559 N N . SER A 1 73 ? -7.489 5.311 0.083 1.00 96.50 73 SER A N 1
ATOM 560 C CA . SER A 1 73 ? -7.722 4.045 -0.622 1.00 96.50 73 SER A CA 1
ATOM 561 C C . SER A 1 73 ? -8.190 4.266 -2.066 1.00 96.50 73 SER A C 1
ATOM 563 O O . SER A 1 73 ? -7.629 3.658 -2.982 1.00 96.50 73 SER A O 1
ATOM 565 N N 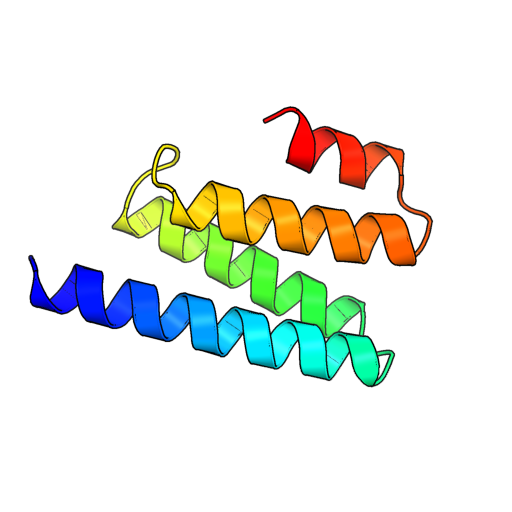. LEU A 1 74 ? -9.150 5.168 -2.290 1.00 95.88 74 LEU A N 1
ATOM 566 C CA . LEU A 1 74 ? -9.649 5.496 -3.630 1.00 95.88 74 LEU A CA 1
ATOM 567 C C . LEU A 1 74 ? -8.560 6.092 -4.521 1.00 95.88 74 LEU A C 1
ATOM 569 O O . LEU A 1 74 ? -8.392 5.643 -5.650 1.00 95.88 74 LEU A O 1
ATOM 573 N N . ARG A 1 75 ? -7.738 7.007 -3.993 1.00 95.25 75 ARG A N 1
ATOM 574 C CA . ARG A 1 75 ? -6.626 7.606 -4.755 1.00 95.25 75 ARG A CA 1
ATOM 575 C C . ARG A 1 75 ? -5.613 6.583 -5.276 1.00 95.25 75 ARG A C 1
ATOM 577 O O . ARG A 1 75 ? -4.939 6.865 -6.261 1.00 95.25 75 ARG A O 1
ATOM 584 N N . PHE A 1 76 ? -5.471 5.432 -4.616 1.00 92.69 76 PHE A N 1
ATOM 585 C CA . PHE A 1 76 ? -4.619 4.337 -5.093 1.00 92.69 76 PHE A CA 1
ATOM 586 C C . PHE A 1 76 ? -5.297 3.448 -6.143 1.00 92.69 76 PHE A C 1
ATOM 588 O O . PHE A 1 76 ? -4.590 2.819 -6.919 1.00 92.69 76 PHE A O 1
ATOM 595 N N . LEU A 1 77 ? -6.632 3.386 -6.177 1.00 90.94 77 LEU A N 1
ATOM 596 C CA . LEU A 1 77 ? -7.388 2.599 -7.164 1.00 90.94 77 LEU A CA 1
ATOM 597 C C . LEU A 1 77 ? -7.698 3.376 -8.445 1.00 90.94 77 LEU A C 1
ATOM 599 O O . LEU A 1 77 ? -7.880 2.770 -9.494 1.00 90.94 77 LEU A O 1
ATOM 603 N N . GLU A 1 78 ? -7.796 4.701 -8.357 1.00 90.31 78 GLU A N 1
ATOM 604 C CA . GLU A 1 78 ? -8.077 5.589 -9.4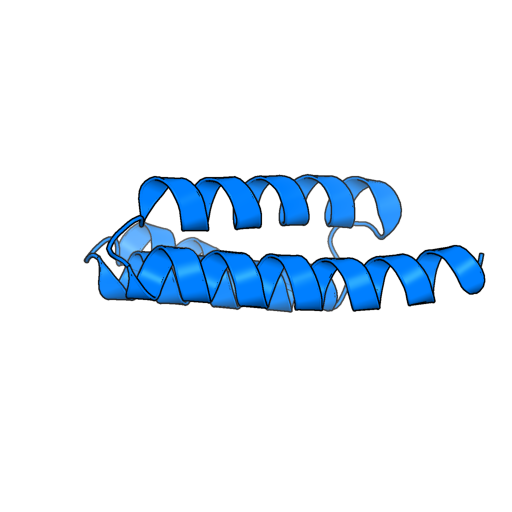94 1.00 90.31 78 GLU A CA 1
ATOM 605 C C . GLU A 1 78 ? -6.838 5.899 -10.348 1.00 90.31 78 GLU A C 1
ATOM 607 O O . GLU A 1 78 ? -6.946 6.588 -11.363 1.00 90.31 78 GLU A O 1
ATOM 612 N N . LYS A 1 79 ? -5.667 5.434 -9.912 1.00 72.56 79 LYS A N 1
ATOM 613 C CA . LYS A 1 79 ? -4.371 5.712 -10.523 1.00 72.56 79 LYS A CA 1
ATOM 614 C C . LYS A 1 79 ? -4.002 4.657 -11.558 1.00 72.56 79 LYS A C 1
ATOM 616 O O . LYS A 1 79 ? -3.470 5.067 -12.612 1.00 72.56 79 LYS A O 1
#

Radius of gyration: 12.47 Å; chains: 1; bounding box: 29×22×31 Å

InterPro domains:
  IPR011990 Tetratricopeptide-like helical domain superfamily [G3DSA:1.25.40.10] (9-79)
  IPR011990 Tetratricopeptide-like helical domain superfamily [SSF48452] (13-79)
  IPR027523 CLU domain containing protein [PTHR12601] (17-79)